Protein AF-A0A9D8LQM5-F1 (afdb_monomer)

Nearest PDB structures (foldseek):
  8tn6-assembly1_C  TM=6.586E-01  e=4.016E-01  synthetic construct
  8tn1-assembly1_B  TM=6.579E-01  e=5.356E-01  synthetic construct

Solvent-accessible surface area (backbone atoms only — not comparable to full-atom values): 8308 Å² total; per-residue (Å²): 110,70,69,61,53,52,52,50,53,52,51,51,50,51,53,54,48,51,52,52,51,51,46,53,54,50,36,72,74,37,51,72,61,41,53,54,47,49,73,33,54,58,57,70,51,52,51,52,27,48,54,37,40,53,54,13,47,53,27,23,50,40,16,37,74,63,51,62,32,37,61,22,22,41,53,16,19,52,21,31,51,48,28,48,50,42,51,53,53,40,45,70,67,21,46,76,56,40,71,74,50,92,47,71,62,51,57,48,49,50,51,54,55,48,54,49,45,52,50,42,48,54,52,22,54,49,32,47,62,40,29,78,68,64,42,67,67,62,34,37,53,52,28,54,52,50,48,54,52,51,52,52,49,66,51,46,48,50,62,70,71,69,100

Radius of gyration: 16.75 Å; Cα contacts (8 Å, |Δi|>4): 172; chains: 1; bounding box: 42×26×46 Å

Mean predicted aligned error: 3.1 Å

pLDDT: mean 95.18, std 4.9, range [61.38, 98.75]

Secondary structure (DSSP, 8-state):
-HHHHHHHHHHHHHHHHHHHHHHHHHHHH-HHHHHHHHHHS-HHHHHHHHHHHHHHHHHHHHHHTTSSHHHHHHHHHHHHHHHHHHHHHHHHHHHHHHTT--SHHHHHHHHHHHHHHHHHHHHHHHHHHHHTS--HHHHHHHHHHHHHHHHHHHHHHIIIII-

Foldseek 3Di:
DVVVLVVVLVVVCVVLVVLLVVLLVQCVVCVVLLVLLLVLFDLVLLVVLLVL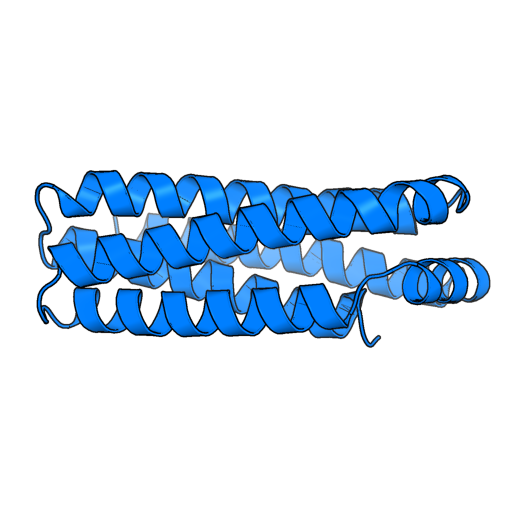LVVLLVLLVCLLVVNLVLVSLLSSLVSLVVSLVSVVVRCVRRVVSNVVRPDVSSVSLCVSVVVLNVQSNVLSVVSNVCSVPPDSVSSNSSSVSSVSSSVSSVSCSCSRNVD

Structure (mmCIF, N/CA/C/O backbone):
data_AF-A0A9D8LQM5-F1
#
_entry.id   AF-A0A9D8LQM5-F1
#
loop_
_atom_site.group_PDB
_atom_site.id
_atom_site.type_symbol
_atom_site.label_atom_id
_atom_site.label_alt_id
_atom_site.label_comp_id
_atom_site.label_asym_id
_atom_site.label_entity_id
_atom_site.label_seq_id
_atom_site.pdbx_PDB_ins_code
_atom_site.Cartn_x
_atom_site.Cartn_y
_atom_site.Cartn_z
_atom_site.occupancy
_atom_site.B_iso_or_equiv
_atom_site.auth_seq_id
_atom_site.auth_comp_id
_atom_site.auth_asym_id
_atom_site.auth_atom_id
_atom_site.pdbx_PDB_model_num
ATOM 1 N N . MET A 1 1 ? -2.964 -15.119 20.657 1.00 61.38 1 MET A N 1
ATOM 2 C CA . MET A 1 1 ? -3.326 -14.445 19.386 1.00 61.38 1 MET A CA 1
ATOM 3 C C . MET A 1 1 ? -2.302 -13.394 18.985 1.00 61.38 1 MET A C 1
ATOM 5 O O . MET A 1 1 ? -1.968 -13.377 17.815 1.00 61.38 1 MET A O 1
ATOM 9 N N . GLU A 1 2 ? -1.758 -12.598 19.916 1.00 78.31 2 GLU A N 1
ATOM 10 C CA . GLU A 1 2 ? -0.694 -11.618 19.606 1.00 78.31 2 GLU A CA 1
ATOM 11 C C . GLU A 1 2 ? 0.519 -12.256 18.902 1.00 78.31 2 GLU A C 1
ATOM 13 O O . GLU A 1 2 ? 0.946 -11.771 17.866 1.00 78.31 2 GLU A O 1
ATOM 18 N N . LEU A 1 3 ? 1.022 -13.400 19.383 1.00 87.56 3 LEU A N 1
ATOM 19 C CA . LEU A 1 3 ? 2.186 -14.060 18.771 1.00 87.56 3 LEU A CA 1
ATOM 20 C C . LEU A 1 3 ? 1.960 -14.471 17.303 1.00 87.56 3 LEU A C 1
ATOM 22 O O . LEU A 1 3 ? 2.824 -14.242 16.468 1.00 87.56 3 LEU A O 1
ATOM 26 N N . LEU A 1 4 ? 0.795 -15.045 16.979 1.00 88.62 4 LEU A N 1
ATOM 27 C CA . LEU A 1 4 ? 0.473 -15.478 15.610 1.00 88.62 4 LEU A CA 1
ATOM 28 C C . LEU A 1 4 ? 0.344 -14.291 14.650 1.00 88.62 4 LEU A C 1
ATOM 30 O O . LEU A 1 4 ? 0.769 -14.388 13.505 1.00 88.62 4 LEU A O 1
ATOM 34 N N . LEU A 1 5 ? -0.208 -13.172 15.130 1.00 89.25 5 LEU A N 1
ATOM 35 C CA . LEU A 1 5 ? -0.270 -11.924 14.373 1.00 89.25 5 LEU A CA 1
ATOM 36 C C . LEU A 1 5 ? 1.136 -11.430 14.014 1.00 89.25 5 LEU A C 1
ATOM 38 O O . LEU A 1 5 ? 1.393 -11.099 12.862 1.00 89.25 5 LEU A O 1
ATOM 42 N N . TRP A 1 6 ? 2.045 -11.397 14.988 1.00 90.50 6 TRP A N 1
ATOM 43 C CA . TRP A 1 6 ? 3.412 -10.939 14.748 1.00 90.50 6 TRP A CA 1
ATOM 44 C C . TRP A 1 6 ? 4.185 -11.883 13.833 1.00 90.50 6 TRP A C 1
ATOM 46 O O . TRP A 1 6 ? 4.893 -11.404 12.954 1.00 90.50 6 TRP A O 1
ATOM 56 N N . ILE A 1 7 ? 4.015 -13.200 13.982 1.00 92.25 7 ILE A N 1
ATOM 57 C CA . ILE A 1 7 ? 4.605 -14.180 13.060 1.00 92.25 7 ILE A CA 1
ATOM 58 C C . ILE A 1 7 ? 4.124 -13.923 11.629 1.00 92.25 7 ILE A C 1
ATOM 60 O O . ILE A 1 7 ? 4.958 -13.872 10.732 1.00 92.25 7 ILE A O 1
ATOM 64 N N . LEU A 1 8 ? 2.819 -13.699 11.429 1.00 89.31 8 LEU A N 1
ATOM 65 C CA . LEU A 1 8 ? 2.256 -13.372 10.117 1.00 89.31 8 LEU A CA 1
ATOM 66 C C . LEU A 1 8 ? 2.888 -12.096 9.532 1.00 89.31 8 LEU A C 1
ATOM 68 O O . LEU A 1 8 ? 3.361 -12.110 8.401 1.00 89.31 8 LEU A O 1
ATOM 72 N N . ILE A 1 9 ? 2.952 -11.008 10.305 1.00 92.50 9 ILE A N 1
ATOM 73 C CA . ILE A 1 9 ? 3.538 -9.736 9.844 1.00 92.50 9 ILE A CA 1
ATOM 74 C C . ILE A 1 9 ? 5.011 -9.916 9.452 1.00 92.50 9 ILE A C 1
ATOM 76 O O . ILE A 1 9 ? 5.432 -9.467 8.388 1.00 92.50 9 ILE A O 1
ATOM 80 N N . TRP A 1 10 ? 5.800 -10.595 10.287 1.00 94.06 10 TRP A N 1
ATOM 81 C CA . TRP A 1 10 ? 7.213 -10.832 9.995 1.00 94.06 10 TRP A CA 1
ATOM 82 C C . TRP A 1 10 ? 7.418 -11.753 8.793 1.00 94.06 10 TRP A C 1
ATOM 84 O O . TRP A 1 10 ? 8.342 -11.517 8.014 1.00 94.06 10 TRP A O 1
ATOM 94 N N . SER A 1 11 ? 6.564 -12.765 8.603 1.00 93.69 11 SER A N 1
ATOM 95 C CA . SER A 1 11 ? 6.635 -13.607 7.407 1.00 93.69 11 SER A CA 1
ATOM 96 C C . SER A 1 11 ? 6.324 -12.821 6.136 1.00 93.69 11 SER A C 1
ATOM 98 O O . SER A 1 11 ? 7.033 -12.989 5.149 1.00 93.69 11 SER A O 1
ATOM 100 N N . GLU A 1 12 ? 5.347 -11.911 6.169 1.00 93.69 12 GLU A N 1
ATOM 101 C CA . GLU A 1 12 ? 5.044 -11.036 5.029 1.00 93.69 12 GLU A CA 1
ATOM 102 C C . GLU A 1 12 ? 6.229 -10.116 4.706 1.00 93.69 12 GLU A C 1
ATOM 104 O O . GLU A 1 12 ? 6.647 -10.025 3.552 1.00 93.69 12 GLU A O 1
ATOM 109 N N . PHE A 1 13 ? 6.850 -9.494 5.717 1.00 95.25 13 PHE A N 1
ATOM 110 C CA . PHE A 1 13 ? 8.052 -8.682 5.499 1.00 95.25 13 PHE A CA 1
ATOM 111 C C . PHE A 1 13 ? 9.215 -9.486 4.918 1.00 95.25 13 PHE A C 1
ATOM 113 O O . PHE A 1 13 ? 9.926 -8.978 4.053 1.00 95.25 13 PHE A O 1
ATOM 120 N N . ALA A 1 14 ? 9.404 -10.735 5.349 1.00 96.75 14 ALA A N 1
ATOM 121 C CA . ALA A 1 14 ? 10.431 -11.601 4.783 1.00 96.75 14 ALA A CA 1
ATOM 122 C C . ALA A 1 14 ? 10.155 -11.922 3.303 1.00 96.75 14 ALA A C 1
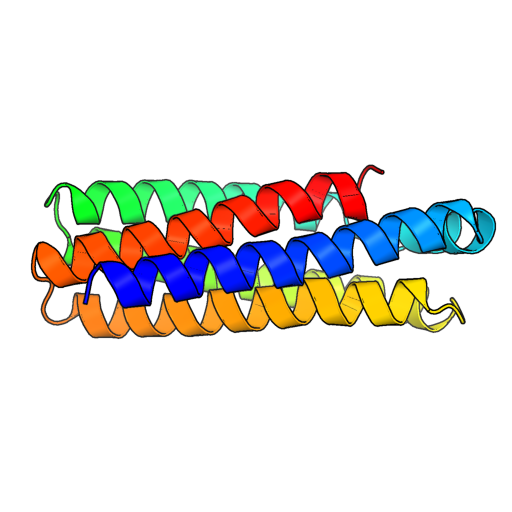ATOM 124 O O . ALA A 1 14 ? 11.070 -11.846 2.485 1.00 96.75 14 ALA A O 1
ATOM 125 N N . VAL A 1 15 ? 8.901 -12.227 2.946 1.00 96.25 15 VAL A N 1
ATOM 126 C CA . VAL A 1 15 ? 8.495 -12.527 1.561 1.00 96.25 15 VAL A CA 1
ATOM 127 C C . VAL A 1 15 ? 8.653 -11.302 0.658 1.00 96.25 15 VAL A C 1
ATOM 129 O O . VAL A 1 15 ? 9.334 -11.381 -0.364 1.00 96.25 15 VAL A O 1
ATOM 132 N N . PHE A 1 16 ? 8.097 -10.150 1.045 1.00 97.12 16 PHE A N 1
ATOM 133 C CA . PHE A 1 16 ? 8.249 -8.914 0.272 1.00 97.12 16 PHE A CA 1
ATOM 134 C C . PHE A 1 16 ? 9.706 -8.459 0.197 1.00 97.12 16 PHE A C 1
ATOM 136 O O . PHE A 1 16 ? 10.162 -8.055 -0.870 1.00 97.12 16 PHE A O 1
ATOM 143 N N . GLY A 1 17 ? 10.458 -8.574 1.293 1.00 97.06 17 GLY A N 1
ATOM 144 C CA . GLY A 1 17 ? 11.886 -8.271 1.318 1.00 97.06 17 GLY A CA 1
ATOM 145 C C . GLY A 1 17 ? 12.671 -9.134 0.330 1.00 97.06 17 GLY A C 1
ATOM 146 O O . GLY A 1 17 ? 13.463 -8.603 -0.445 1.00 97.06 17 GLY A O 1
ATOM 147 N N . ALA A 1 18 ? 12.406 -10.442 0.285 1.00 97.56 18 ALA A N 1
ATOM 148 C CA . ALA A 1 18 ? 13.040 -11.343 -0.673 1.00 97.56 18 ALA A CA 1
ATOM 149 C C . ALA A 1 18 ? 12.704 -10.973 -2.127 1.00 97.56 18 ALA A C 1
ATOM 151 O O . ALA A 1 18 ? 13.603 -10.932 -2.968 1.00 97.56 18 ALA A O 1
ATOM 152 N N . PHE A 1 19 ? 11.441 -10.649 -2.428 1.00 97.44 19 PHE A N 1
ATOM 153 C CA . PHE A 1 19 ? 11.057 -10.222 -3.774 1.00 97.44 19 PHE A CA 1
ATOM 154 C C . PHE A 1 19 ? 11.682 -8.884 -4.179 1.00 97.44 19 PHE A C 1
ATOM 156 O O . PHE A 1 19 ? 12.151 -8.756 -5.308 1.00 97.44 19 PHE A O 1
ATOM 163 N N . LEU A 1 20 ? 11.744 -7.906 -3.272 1.00 97.19 20 LEU A N 1
ATOM 164 C CA . LEU A 1 20 ? 12.376 -6.611 -3.535 1.00 97.19 20 LEU A CA 1
ATOM 165 C C . LEU A 1 20 ? 13.888 -6.752 -3.755 1.00 97.19 20 LEU A C 1
ATOM 167 O O . LEU A 1 20 ? 14.431 -6.148 -4.676 1.00 97.19 20 LEU A O 1
ATOM 171 N N . VAL A 1 21 ? 14.568 -7.599 -2.974 1.00 97.62 21 VAL A N 1
ATOM 172 C CA . VAL A 1 21 ? 15.987 -7.923 -3.201 1.00 97.62 21 VAL A CA 1
ATOM 173 C C . VAL A 1 21 ? 16.181 -8.603 -4.556 1.00 97.62 21 VAL A C 1
ATOM 175 O O . VAL A 1 21 ? 17.090 -8.233 -5.295 1.00 97.62 21 VAL A O 1
ATOM 178 N N . ALA A 1 22 ? 15.321 -9.556 -4.923 1.00 96.81 22 ALA A N 1
ATOM 179 C CA . ALA A 1 22 ? 15.384 -10.201 -6.233 1.00 96.81 22 ALA A CA 1
ATOM 180 C C . ALA A 1 22 ? 15.181 -9.200 -7.384 1.00 96.81 22 ALA A C 1
ATOM 182 O O . ALA A 1 22 ? 15.903 -9.265 -8.379 1.00 96.81 22 ALA A O 1
ATOM 183 N N . PHE A 1 23 ? 14.249 -8.253 -7.231 1.00 96.94 23 PHE A N 1
ATOM 184 C CA . PHE A 1 23 ? 14.022 -7.178 -8.197 1.00 96.94 23 PHE A CA 1
ATOM 185 C C . PHE A 1 23 ? 15.268 -6.299 -8.360 1.00 96.94 23 PHE A C 1
ATOM 187 O O . PHE A 1 23 ? 15.715 -6.086 -9.484 1.00 96.94 23 PHE A O 1
ATOM 194 N N . LEU A 1 24 ? 15.889 -5.873 -7.253 1.00 96.44 24 LEU A N 1
ATOM 195 C CA . LEU A 1 24 ? 17.131 -5.091 -7.274 1.00 96.44 24 LEU A CA 1
ATOM 196 C C . LEU A 1 24 ? 18.274 -5.840 -7.974 1.00 96.44 24 LEU A C 1
ATOM 198 O O . LEU A 1 24 ? 18.943 -5.277 -8.836 1.00 96.44 24 LEU A O 1
ATOM 202 N N . ILE A 1 25 ? 18.484 -7.120 -7.647 1.00 96.62 25 ILE A N 1
ATOM 203 C CA . ILE A 1 25 ? 19.531 -7.943 -8.273 1.00 96.62 25 ILE A CA 1
ATOM 204 C C . ILE A 1 25 ? 19.295 -8.055 -9.783 1.00 96.62 25 ILE A C 1
ATOM 206 O O . ILE A 1 25 ? 20.229 -7.869 -10.560 1.00 96.62 25 ILE A O 1
ATOM 210 N N . LEU A 1 26 ? 18.061 -8.326 -10.217 1.00 94.62 26 LEU A N 1
ATOM 211 C CA . LEU A 1 26 ? 17.743 -8.398 -11.644 1.00 94.62 26 LEU A CA 1
ATOM 212 C C . LEU A 1 26 ? 17.888 -7.044 -12.344 1.00 94.62 26 LEU A C 1
ATOM 214 O O . LEU A 1 26 ? 18.343 -7.012 -13.484 1.00 94.62 26 LEU A O 1
ATOM 218 N N . GLY A 1 27 ? 17.580 -5.942 -11.659 1.00 94.44 27 GLY A N 1
ATOM 219 C CA . GLY A 1 27 ? 17.778 -4.591 -12.178 1.00 94.44 27 GLY A CA 1
ATOM 220 C C . GLY A 1 27 ? 19.252 -4.276 -12.437 1.00 94.44 27 GLY A C 1
ATOM 221 O O . GLY A 1 27 ? 19.585 -3.640 -13.433 1.00 94.44 27 GLY A O 1
ATOM 222 N N . LEU A 1 28 ? 20.148 -4.788 -11.587 1.00 94.25 28 LEU A N 1
ATOM 223 C CA . LEU A 1 28 ? 21.597 -4.674 -11.774 1.00 94.25 28 LEU A CA 1
ATOM 224 C C . LEU A 1 28 ? 22.131 -5.585 -12.890 1.00 94.25 28 LEU A C 1
ATOM 226 O O . LEU A 1 28 ? 23.127 -5.244 -13.525 1.00 94.25 28 LEU A O 1
ATOM 230 N N . ILE A 1 29 ? 21.496 -6.738 -13.120 1.00 95.25 29 ILE A N 1
ATOM 231 C CA . ILE A 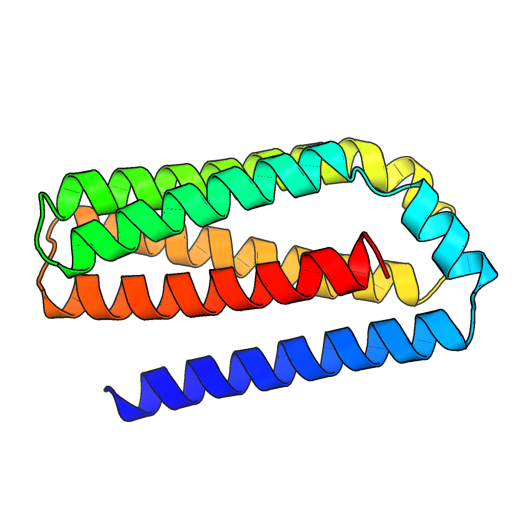1 29 ? 21.892 -7.695 -14.167 1.00 95.25 29 ILE A CA 1
ATOM 232 C C . ILE A 1 29 ? 21.450 -7.221 -15.558 1.00 95.25 29 ILE A C 1
ATOM 234 O O . ILE A 1 29 ? 22.192 -7.412 -16.521 1.00 95.25 29 ILE A O 1
ATOM 238 N N . ASP A 1 30 ? 20.278 -6.590 -15.671 1.00 93.50 30 ASP A N 1
ATOM 239 C CA . ASP A 1 30 ? 19.725 -6.096 -16.939 1.00 93.50 30 ASP A CA 1
ATOM 240 C C . ASP A 1 30 ? 19.303 -4.610 -16.861 1.00 93.50 30 ASP A C 1
ATOM 242 O O . ASP A 1 30 ? 18.108 -4.283 -16.880 1.00 93.50 30 ASP A O 1
ATOM 246 N N . PRO A 1 31 ? 20.277 -3.677 -16.790 1.00 93.50 31 PRO A N 1
ATOM 247 C CA . PRO A 1 31 ? 19.991 -2.243 -16.737 1.00 93.50 31 PRO A CA 1
ATOM 248 C C . PRO A 1 31 ? 19.155 -1.711 -17.918 1.00 93.50 31 PRO A C 1
ATOM 250 O O . PRO A 1 31 ? 18.297 -0.854 -17.692 1.00 93.50 31 PRO A O 1
ATOM 253 N N . PRO A 1 32 ? 19.337 -2.179 -19.176 1.00 93.06 32 PRO A N 1
ATOM 254 C CA . PRO A 1 32 ? 18.485 -1.759 -20.287 1.00 93.06 32 PRO A CA 1
ATOM 255 C C . PRO A 1 32 ? 17.009 -2.130 -20.103 1.00 93.06 32 PRO A C 1
ATOM 257 O O . PRO A 1 32 ? 16.141 -1.313 -20.422 1.00 93.06 32 PRO A O 1
ATOM 260 N N . ALA A 1 33 ? 16.701 -3.333 -19.603 1.00 92.06 33 ALA A N 1
ATOM 261 C CA . ALA A 1 33 ? 15.319 -3.709 -19.308 1.00 92.06 33 ALA A CA 1
ATOM 262 C C . ALA A 1 33 ? 14.742 -2.890 -18.149 1.00 92.06 33 ALA A C 1
ATOM 264 O O . ALA A 1 33 ? 13.594 -2.452 -18.239 1.00 92.06 33 ALA A O 1
ATOM 265 N N . LEU A 1 34 ? 15.539 -2.619 -17.109 1.00 94.19 34 LEU A N 1
ATOM 266 C CA . LEU A 1 34 ? 15.131 -1.771 -15.988 1.00 94.19 34 LEU A CA 1
ATOM 267 C C . LEU A 1 34 ? 14.773 -0.350 -16.449 1.00 94.19 34 LEU A C 1
ATOM 269 O O . LEU A 1 34 ? 13.709 0.161 -16.111 1.00 94.19 34 LEU A O 1
ATOM 273 N N . ALA A 1 35 ? 15.608 0.264 -17.292 1.00 93.19 35 ALA A N 1
ATOM 274 C CA . ALA A 1 35 ? 15.351 1.600 -17.826 1.00 93.19 35 ALA A CA 1
ATOM 275 C C . ALA A 1 35 ? 14.058 1.660 -18.660 1.00 93.19 35 ALA A C 1
ATOM 277 O O . ALA A 1 35 ? 13.290 2.617 -18.548 1.00 93.19 35 ALA A O 1
ATOM 278 N N . LYS A 1 36 ? 13.789 0.627 -19.472 1.00 93.50 36 LYS A N 1
ATOM 279 C CA . LYS A 1 36 ? 12.527 0.514 -20.223 1.00 93.50 36 LYS A CA 1
ATOM 280 C C . LYS A 1 36 ? 11.326 0.352 -19.297 1.00 93.50 36 LYS A C 1
ATOM 282 O O . LYS A 1 36 ? 10.306 0.992 -19.534 1.00 93.50 36 LYS A O 1
ATOM 287 N N . LEU A 1 37 ? 11.453 -0.475 -18.256 1.00 93.88 37 LEU A N 1
ATOM 288 C CA . LEU A 1 37 ? 10.408 -0.659 -17.255 1.00 93.88 37 LEU A CA 1
ATOM 289 C C . LEU A 1 37 ? 10.095 0.668 -16.555 1.00 93.88 37 LEU A C 1
ATOM 291 O O . LEU A 1 37 ? 8.945 1.086 -16.577 1.00 93.88 37 LEU A O 1
ATOM 295 N N . HIS A 1 38 ? 11.096 1.379 -16.024 1.00 93.81 38 HIS A N 1
ATOM 296 C CA . HIS A 1 38 ? 10.885 2.668 -15.349 1.00 93.81 38 HIS A CA 1
ATOM 297 C C . HIS A 1 38 ? 10.271 3.726 -16.269 1.00 93.81 38 HIS A C 1
ATOM 299 O O . HIS A 1 38 ? 9.395 4.471 -15.838 1.00 93.81 38 HIS A O 1
ATOM 305 N N . GLY A 1 39 ? 10.660 3.756 -17.547 1.00 92.56 39 GLY A N 1
ATOM 306 C CA . GLY A 1 39 ? 10.047 4.644 -18.538 1.00 92.56 39 GLY A CA 1
ATOM 307 C C . GLY A 1 39 ? 8.569 4.347 -18.827 1.00 92.56 39 GLY A C 1
ATOM 308 O O . GLY A 1 39 ? 7.872 5.217 -19.342 1.00 92.56 39 GLY A O 1
ATOM 309 N N . ALA A 1 40 ? 8.090 3.145 -18.499 1.00 93.38 40 ALA A N 1
ATOM 310 C CA . ALA A 1 40 ? 6.704 2.725 -18.686 1.00 93.38 40 ALA A CA 1
ATOM 311 C C . ALA A 1 40 ? 5.828 2.892 -17.429 1.00 93.38 40 ALA A C 1
ATOM 313 O O . ALA A 1 40 ? 4.609 2.767 -17.537 1.00 93.38 40 ALA A O 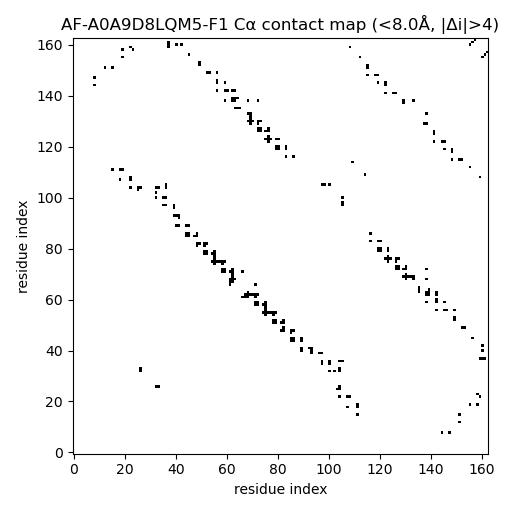1
ATOM 314 N N . LEU A 1 41 ? 6.419 3.147 -16.254 1.00 95.19 41 LEU A N 1
ATOM 315 C CA . LEU A 1 41 ? 5.699 3.247 -14.980 1.00 95.19 41 LEU A CA 1
ATOM 316 C C . LEU A 1 41 ? 5.055 4.624 -14.771 1.00 95.19 41 LEU A C 1
ATOM 318 O O . LEU A 1 41 ? 5.679 5.664 -14.982 1.00 95.19 41 LEU A O 1
ATOM 322 N N . ASP A 1 42 ? 3.819 4.642 -14.264 1.00 95.06 42 ASP A N 1
ATOM 323 C CA . ASP A 1 42 ? 3.089 5.884 -13.985 1.00 95.06 42 ASP A CA 1
ATOM 324 C C . ASP A 1 42 ? 3.409 6.389 -12.566 1.00 95.06 42 ASP A C 1
ATOM 326 O O . ASP A 1 42 ? 2.695 6.135 -11.588 1.00 95.06 42 ASP A O 1
ATOM 330 N N . LEU A 1 43 ? 4.542 7.088 -12.440 1.00 94.69 43 LEU A N 1
ATOM 331 C CA . LEU A 1 43 ? 5.008 7.643 -11.166 1.00 94.69 43 LEU A CA 1
ATOM 332 C C . LEU A 1 43 ? 4.012 8.641 -10.530 1.00 94.69 43 LEU A C 1
ATOM 334 O O . LEU A 1 43 ? 3.812 8.562 -9.314 1.00 94.69 43 LEU A O 1
ATOM 338 N N . PRO A 1 44 ? 3.356 9.557 -11.276 1.00 95.88 44 PRO A N 1
ATOM 339 C CA . PRO A 1 44 ? 2.321 10.422 -10.709 1.00 95.88 44 PRO A CA 1
ATOM 340 C C . PRO A 1 44 ? 1.163 9.648 -10.066 1.00 95.88 44 PRO A C 1
ATOM 342 O O . PRO A 1 44 ? 0.775 9.971 -8.938 1.00 95.88 44 PRO A O 1
ATOM 345 N N . LEU A 1 45 ? 0.637 8.607 -10.728 1.00 95.81 45 LEU A N 1
ATOM 346 C CA . LEU A 1 45 ? -0.408 7.763 -10.142 1.00 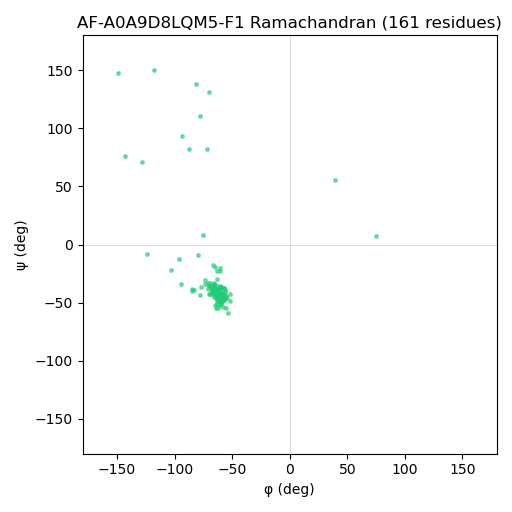95.81 45 LEU A CA 1
ATOM 347 C C . LEU A 1 45 ? 0.098 6.989 -8.923 1.00 95.81 45 LEU A C 1
ATOM 349 O O . LEU A 1 45 ? -0.622 6.902 -7.926 1.00 95.81 45 LEU A O 1
ATOM 353 N N . ALA A 1 46 ? 1.333 6.485 -8.948 1.00 95.88 46 ALA A N 1
ATOM 354 C CA . ALA A 1 46 ? 1.938 5.825 -7.791 1.00 95.88 46 ALA A CA 1
ATOM 355 C C . ALA A 1 46 ? 2.100 6.783 -6.593 1.00 95.88 46 ALA A C 1
ATOM 357 O O . ALA A 1 46 ? 1.817 6.415 -5.448 1.00 95.88 46 ALA A O 1
ATOM 358 N N . GLY A 1 47 ? 2.480 8.038 -6.845 1.00 96.62 47 GLY A N 1
ATOM 359 C CA . GLY A 1 47 ? 2.551 9.094 -5.834 1.00 96.62 47 GLY A CA 1
ATOM 360 C C . GLY A 1 47 ? 1.178 9.440 -5.248 1.00 96.62 47 GLY A C 1
ATOM 361 O O . GLY A 1 47 ? 1.019 9.488 -4.026 1.00 96.62 47 GLY A O 1
ATOM 362 N N . ALA A 1 48 ? 0.160 9.602 -6.098 1.00 97.75 48 ALA A N 1
ATOM 363 C CA . ALA A 1 48 ? -1.218 9.837 -5.665 1.00 97.75 48 ALA A CA 1
ATOM 364 C C . ALA A 1 48 ? -1.771 8.662 -4.839 1.00 97.75 48 ALA A C 1
ATOM 366 O O . ALA A 1 48 ? -2.354 8.872 -3.773 1.00 97.75 48 ALA A O 1
ATOM 367 N N . ALA A 1 49 ? -1.529 7.425 -5.281 1.00 97.06 49 ALA A N 1
ATOM 368 C CA . ALA A 1 49 ? -1.909 6.218 -4.555 1.00 97.06 49 ALA A CA 1
ATOM 369 C C . ALA A 1 49 ? -1.237 6.163 -3.175 1.00 97.06 49 ALA A C 1
ATOM 371 O O . ALA A 1 49 ? -1.904 5.896 -2.176 1.00 97.06 49 ALA A O 1
ATOM 372 N N . THR A 1 50 ? 0.047 6.521 -3.090 1.00 97.25 50 THR A N 1
ATOM 373 C CA . THR A 1 50 ? 0.783 6.600 -1.818 1.00 97.25 50 THR A CA 1
ATOM 374 C C . THR A 1 50 ? 0.182 7.642 -0.875 1.00 97.25 50 THR A C 1
ATOM 376 O O . THR A 1 50 ? -0.031 7.355 0.301 1.00 97.25 50 THR A O 1
ATOM 379 N N . ALA A 1 51 ? -0.157 8.836 -1.372 1.00 98.00 51 ALA A N 1
ATOM 380 C CA . ALA A 1 51 ? -0.793 9.872 -0.557 1.00 98.00 51 ALA A CA 1
ATOM 381 C C . ALA A 1 51 ? -2.157 9.418 -0.001 1.00 98.00 51 ALA A C 1
ATOM 383 O O . ALA A 1 51 ? -2.463 9.652 1.174 1.00 98.00 51 ALA A O 1
ATOM 384 N N . ILE A 1 52 ? -2.960 8.723 -0.818 1.00 98.06 52 ILE A N 1
ATOM 385 C CA . ILE A 1 52 ? -4.231 8.128 -0.384 1.00 98.06 52 ILE A CA 1
ATOM 386 C C . ILE A 1 52 ? -3.997 7.049 0.676 1.00 98.06 52 ILE A C 1
ATOM 388 O O . ILE A 1 52 ? -4.703 7.029 1.685 1.00 98.06 52 ILE A O 1
ATOM 392 N N . LEU A 1 53 ? -3.005 6.181 0.480 1.00 97.25 53 LEU A N 1
ATOM 393 C CA . LEU A 1 53 ? -2.706 5.091 1.403 1.00 97.25 53 LEU A CA 1
ATOM 394 C C . LEU A 1 53 ? -2.224 5.617 2.767 1.00 97.25 53 LEU A C 1
ATOM 396 O O . LEU A 1 53 ? -2.733 5.198 3.804 1.00 97.25 53 LEU A O 1
ATOM 400 N N . LEU A 1 54 ? -1.358 6.633 2.786 1.00 97.69 54 LEU A N 1
ATOM 401 C CA . LEU A 1 54 ? -0.937 7.302 4.025 1.00 97.69 54 LEU A CA 1
ATOM 402 C C . LEU A 1 54 ? -2.106 7.994 4.740 1.00 97.69 54 LEU A C 1
ATOM 404 O O . LEU A 1 54 ? -2.240 7.919 5.964 1.00 97.69 54 LEU A O 1
ATOM 408 N N . THR A 1 55 ? -2.987 8.639 3.972 1.00 98.19 55 THR A N 1
ATOM 409 C CA . THR A 1 55 ? -4.210 9.250 4.509 1.00 98.19 55 THR A CA 1
ATOM 410 C C . THR A 1 55 ? -5.133 8.184 5.107 1.00 98.19 55 THR A C 1
ATOM 412 O O . THR A 1 55 ? -5.687 8.381 6.190 1.00 98.19 55 THR A O 1
ATOM 415 N N . SER A 1 56 ? -5.256 7.026 4.452 1.00 98.38 56 SER A N 1
ATOM 416 C CA . SER A 1 56 ? -5.973 5.860 4.974 1.00 98.38 56 SER A CA 1
ATOM 417 C C . SER A 1 56 ? -5.391 5.387 6.310 1.00 98.38 56 SER A C 1
ATOM 419 O O . SER A 1 56 ? -6.127 5.261 7.295 1.00 98.38 56 SER A O 1
ATOM 421 N N . GLY A 1 57 ? -4.066 5.226 6.384 1.00 97.88 57 GLY A N 1
ATOM 422 C CA . GLY A 1 57 ? -3.357 4.844 7.603 1.00 97.88 57 GLY A CA 1
ATOM 423 C C . GLY A 1 57 ? -3.623 5.806 8.765 1.00 97.88 57 GLY A C 1
ATOM 424 O O . GLY A 1 57 ? -3.887 5.372 9.888 1.00 97.88 57 GLY A O 1
ATOM 425 N N . PHE A 1 58 ? -3.671 7.117 8.510 1.00 98.19 58 PHE A N 1
ATOM 426 C CA . PHE A 1 58 ? -4.050 8.102 9.530 1.00 98.19 58 PHE A CA 1
ATOM 427 C C . PHE A 1 58 ? -5.455 7.850 10.105 1.00 98.19 58 PHE A C 1
ATOM 429 O O . PHE A 1 58 ? -5.659 7.930 11.322 1.00 98.19 58 PHE A O 1
ATOM 436 N N . PHE A 1 59 ? -6.437 7.512 9.266 1.00 98.56 59 PHE A N 1
ATOM 437 C CA . PHE A 1 59 ? -7.773 7.155 9.743 1.00 98.56 59 PHE A CA 1
ATOM 438 C C . PHE A 1 59 ? -7.776 5.830 10.517 1.00 98.56 59 PHE A C 1
ATOM 440 O O . PHE A 1 59 ? -8.391 5.767 11.587 1.00 98.56 59 PHE A O 1
ATOM 447 N N . ALA A 1 60 ? -7.043 4.811 10.061 1.00 98.25 60 ALA A N 1
ATOM 448 C CA . ALA A 1 60 ? -6.900 3.545 10.783 1.00 98.25 60 ALA A CA 1
ATOM 449 C C . ALA A 1 60 ? -6.331 3.762 12.200 1.00 98.25 60 ALA A C 1
ATOM 451 O O . ALA A 1 60 ? -6.903 3.278 13.182 1.00 98.25 60 ALA A O 1
ATOM 452 N N . ALA A 1 61 ? -5.292 4.594 12.333 1.00 97.88 61 ALA A N 1
ATOM 453 C CA . ALA A 1 61 ? -4.715 4.971 13.623 1.00 97.88 61 ALA A CA 1
ATOM 454 C C . ALA A 1 61 ? -5.738 5.676 14.531 1.00 97.88 61 ALA A C 1
ATOM 456 O O . ALA A 1 61 ? -5.908 5.318 15.699 1.00 97.88 61 ALA A O 1
ATOM 457 N N . ARG A 1 62 ? -6.496 6.648 14.004 1.00 98.25 62 ARG A N 1
ATOM 458 C CA . ARG A 1 62 ? -7.548 7.332 14.781 1.00 98.25 62 ARG A CA 1
ATOM 459 C C . ARG A 1 62 ? -8.624 6.373 15.279 1.00 98.25 62 ARG A C 1
ATOM 461 O O . ARG A 1 62 ? -9.141 6.572 16.382 1.00 98.25 62 ARG A O 1
ATOM 468 N N . ALA A 1 63 ? -8.976 5.364 14.480 1.00 97.69 63 ALA A N 1
ATOM 469 C CA . ALA A 1 63 ? -9.910 4.330 14.897 1.00 97.69 63 ALA A CA 1
ATOM 470 C C . ALA A 1 63 ? -9.340 3.490 16.049 1.00 97.69 63 ALA A C 1
ATOM 472 O O . ALA A 1 63 ? -10.054 3.248 17.023 1.00 97.69 63 ALA A O 1
ATOM 473 N N . ALA A 1 64 ? -8.061 3.105 15.978 1.00 97.31 64 ALA A N 1
ATOM 474 C CA . ALA A 1 64 ? -7.378 2.353 17.032 1.00 97.31 64 ALA A CA 1
ATOM 475 C C . ALA A 1 64 ? -7.333 3.116 18.369 1.00 97.31 64 ALA A C 1
ATOM 477 O O . ALA A 1 64 ? -7.541 2.518 19.421 1.00 97.31 64 ALA A O 1
ATOM 478 N N . PHE A 1 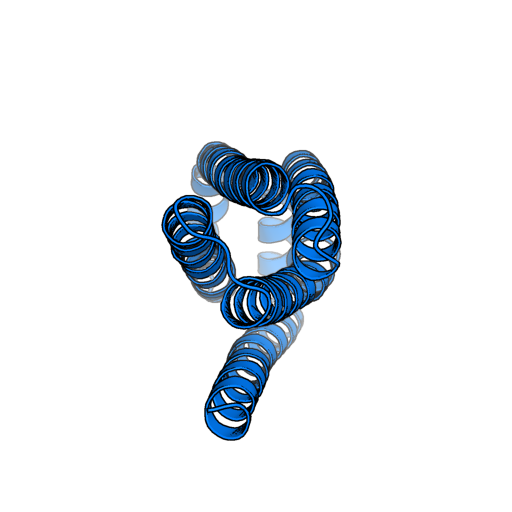65 ? -7.195 4.446 18.332 1.00 97.25 65 PHE A N 1
ATOM 479 C CA . PHE A 1 65 ? -7.310 5.315 19.514 1.00 97.25 65 PHE A CA 1
ATOM 480 C C . PHE A 1 65 ? -8.755 5.543 20.001 1.00 97.25 65 PHE A C 1
ATOM 482 O O . PHE A 1 65 ? -9.001 6.399 20.850 1.00 97.25 65 PHE A O 1
ATOM 489 N N . GLY A 1 66 ? -9.745 4.832 19.453 1.00 94.19 66 GLY A N 1
ATOM 490 C CA . GLY A 1 66 ? -11.143 4.913 19.885 1.00 94.19 66 GLY A CA 1
ATOM 491 C C . GLY A 1 66 ? -11.881 6.179 19.437 1.00 94.19 66 GLY A C 1
ATOM 492 O O . GLY A 1 66 ? -13.033 6.391 19.820 1.00 94.19 66 GLY A O 1
ATOM 493 N N . ARG A 1 67 ? -11.282 7.027 18.589 1.00 94.12 67 ARG A N 1
ATOM 494 C CA . ARG A 1 67 ? -11.959 8.221 18.063 1.00 94.12 67 ARG A CA 1
ATOM 495 C C . ARG A 1 67 ? -12.899 7.788 16.949 1.00 94.12 67 ARG A C 1
ATOM 497 O O . ARG A 1 67 ? -12.420 7.403 15.893 1.00 94.12 67 ARG A O 1
ATOM 504 N N . ARG A 1 68 ? -14.221 7.867 17.150 1.00 96.06 68 ARG A N 1
ATOM 505 C CA . ARG A 1 68 ? -15.250 7.522 16.136 1.00 96.06 68 ARG A CA 1
ATOM 506 C C . ARG A 1 68 ? -14.864 6.276 15.297 1.00 96.06 68 ARG A C 1
ATOM 508 O O . ARG A 1 68 ? -14.804 6.372 14.069 1.00 96.06 68 ARG A O 1
ATOM 515 N N . PRO A 1 69 ? -14.571 5.123 15.932 1.00 96.31 69 PRO A N 1
ATOM 516 C CA . PRO A 1 69 ? -13.837 4.025 15.301 1.00 96.31 69 PRO A CA 1
ATOM 517 C C . PRO A 1 69 ? -14.536 3.470 14.061 1.00 96.31 69 PRO A C 1
ATOM 519 O O . PRO A 1 69 ? -13.878 3.187 13.071 1.00 96.31 69 PRO A O 1
ATOM 522 N N . ARG A 1 70 ? -15.873 3.412 14.060 1.00 97.94 70 ARG A N 1
ATOM 523 C CA . ARG A 1 70 ? -16.660 3.017 12.884 1.00 97.94 70 ARG A CA 1
ATOM 524 C C . ARG A 1 70 ? -16.390 3.902 11.666 1.00 97.94 70 ARG A C 1
ATOM 526 O O . ARG A 1 70 ? -16.068 3.389 10.605 1.00 97.94 70 ARG A O 1
ATOM 533 N N . TRP A 1 71 ? -16.521 5.220 11.816 1.00 98.12 71 TRP A N 1
ATOM 534 C CA . TRP A 1 71 ? -16.356 6.158 10.701 1.00 98.12 71 TRP A CA 1
ATOM 535 C C . TRP A 1 71 ? -14.921 6.205 10.196 1.00 98.12 71 TRP A C 1
ATOM 537 O O . TRP A 1 71 ? -14.700 6.242 8.992 1.00 98.12 71 TRP A O 1
ATOM 547 N N . ASN A 1 72 ? -13.953 6.153 11.109 1.00 98.50 72 ASN A N 1
ATOM 548 C CA . ASN A 1 72 ? -12.547 6.147 10.734 1.00 98.50 72 ASN A CA 1
ATOM 549 C C . ASN A 1 72 ? -12.126 4.822 10.069 1.00 98.50 72 ASN A C 1
ATOM 551 O O . ASN A 1 72 ? -11.361 4.865 9.116 1.00 98.50 72 ASN A O 1
ATOM 555 N N . LEU A 1 73 ? -12.666 3.666 10.478 1.00 98.44 73 LEU A N 1
ATOM 556 C CA . LEU A 1 73 ? -12.444 2.404 9.756 1.00 98.44 73 LEU A CA 1
ATOM 557 C C . LEU A 1 73 ? -13.056 2.421 8.352 1.00 98.44 73 LEU A C 1
ATOM 559 O O . LEU A 1 73 ? -12.432 1.929 7.421 1.00 98.44 73 LEU A O 1
ATOM 563 N N . VAL A 1 74 ? -14.251 3.001 8.184 1.00 98.69 74 VAL A N 1
ATOM 564 C CA . VAL A 1 74 ? -14.849 3.171 6.849 1.00 98.69 74 VAL A CA 1
ATOM 565 C C . VAL A 1 74 ? -13.990 4.098 5.990 1.00 98.69 74 VAL A C 1
ATOM 567 O O . VAL A 1 74 ? -13.710 3.762 4.847 1.00 98.69 74 VAL A O 1
ATOM 570 N N . ALA A 1 75 ? -13.531 5.230 6.530 1.00 98.62 75 ALA A N 1
ATOM 571 C CA . ALA A 1 75 ? -12.659 6.152 5.803 1.00 98.62 75 ALA A CA 1
ATOM 572 C C . ALA A 1 75 ? -11.330 5.495 5.390 1.00 98.62 75 ALA A C 1
ATOM 574 O O . ALA A 1 75 ? -10.916 5.643 4.243 1.00 98.62 75 ALA A O 1
ATOM 575 N N . ALA A 1 76 ? -10.705 4.726 6.288 1.00 98.56 76 ALA A N 1
ATOM 576 C CA . ALA A 1 76 ? -9.507 3.950 5.976 1.00 98.56 76 ALA A CA 1
ATOM 577 C C . ALA A 1 76 ? -9.782 2.912 4.872 1.00 98.56 76 ALA A C 1
ATOM 579 O O . ALA A 1 76 ? -9.112 2.886 3.843 1.00 98.56 76 ALA A O 1
ATOM 580 N N . ALA A 1 77 ? -10.846 2.119 5.006 1.00 98.69 77 ALA A N 1
ATOM 581 C CA . ALA A 1 77 ? -11.207 1.138 3.988 1.00 98.69 77 ALA A CA 1
ATOM 582 C C . ALA A 1 77 ? -11.455 1.774 2.610 1.00 98.69 77 ALA A C 1
ATOM 584 O O . ALA A 1 77 ? -10.984 1.253 1.603 1.00 98.69 77 ALA A O 1
ATOM 585 N N . LEU A 1 78 ? -12.148 2.916 2.553 1.00 98.75 78 LEU A N 1
ATOM 586 C CA . LEU A 1 78 ? -12.363 3.655 1.306 1.00 98.75 78 LEU A CA 1
ATOM 587 C C . LEU A 1 78 ? -11.052 4.181 0.712 1.00 98.75 78 LEU A C 1
ATOM 589 O O . LEU A 1 78 ? -10.889 4.134 -0.503 1.00 98.75 78 LEU A O 1
ATOM 593 N N . GLY A 1 79 ? -10.106 4.628 1.543 1.00 98.62 79 GLY A N 1
ATOM 594 C CA . GLY A 1 79 ? -8.759 4.976 1.089 1.00 98.62 79 GLY A CA 1
ATOM 595 C C . GLY A 1 79 ? -8.023 3.770 0.496 1.00 98.62 79 GLY A C 1
ATOM 596 O O . GLY A 1 79 ? -7.458 3.869 -0.587 1.00 98.62 79 GLY A O 1
ATOM 597 N N . GLY A 1 80 ? -8.118 2.603 1.136 1.00 98.50 80 GLY A N 1
ATOM 598 C CA . GLY A 1 80 ? -7.618 1.334 0.597 1.00 98.50 80 GLY A CA 1
ATOM 599 C C . GLY A 1 80 ? -8.215 0.959 -0.761 1.00 98.50 80 GLY A C 1
ATOM 600 O O . GLY A 1 80 ? -7.495 0.620 -1.694 1.00 98.50 80 GLY A O 1
ATOM 601 N N . LEU A 1 81 ? -9.536 1.069 -0.906 1.00 98.75 81 LEU A N 1
ATOM 602 C CA . LEU A 1 81 ? -10.217 0.834 -2.184 1.00 98.75 81 LEU A CA 1
ATOM 603 C C . LEU A 1 81 ? -9.838 1.882 -3.241 1.00 98.75 81 LEU A C 1
ATOM 605 O O . LEU A 1 81 ? -9.703 1.546 -4.415 1.00 98.75 81 LEU A O 1
ATOM 609 N N . GLY A 1 82 ? -9.621 3.133 -2.831 1.00 98.62 82 GLY A N 1
ATOM 610 C CA . GLY A 1 82 ? -9.108 4.197 -3.691 1.00 98.62 82 GLY A CA 1
ATOM 611 C C . GLY A 1 82 ? -7.699 3.901 -4.203 1.00 98.62 82 GLY A C 1
ATOM 612 O O . GLY A 1 82 ? -7.445 4.042 -5.396 1.00 98.62 82 GLY A O 1
ATOM 613 N N . PHE A 1 83 ? -6.809 3.411 -3.334 1.00 98.56 83 PHE A N 1
ATOM 614 C CA . PHE A 1 83 ? -5.494 2.904 -3.729 1.00 98.56 83 PHE A CA 1
ATOM 615 C C . PHE A 1 83 ? -5.623 1.791 -4.774 1.00 98.56 83 PHE A C 1
ATOM 617 O O . PHE A 1 83 ? -4.962 1.842 -5.811 1.00 98.56 83 PHE A O 1
ATOM 624 N N . VAL A 1 84 ? -6.519 0.823 -4.538 1.00 98.62 84 VAL A N 1
ATOM 625 C CA . VAL A 1 84 ? -6.748 -0.281 -5.479 1.00 98.62 84 VAL A CA 1
ATOM 626 C C . VAL A 1 84 ? -7.202 0.243 -6.839 1.00 98.62 84 VAL A C 1
ATOM 628 O O . VAL A 1 84 ? -6.636 -0.134 -7.863 1.00 98.62 84 VAL A O 1
ATOM 631 N N . ALA A 1 85 ? -8.179 1.150 -6.858 1.00 98.44 85 ALA A N 1
ATOM 632 C CA . ALA A 1 85 ? -8.683 1.750 -8.087 1.00 98.44 85 ALA A CA 1
ATOM 633 C C . ALA A 1 85 ? -7.586 2.507 -8.851 1.00 98.44 85 ALA A C 1
ATOM 635 O O . ALA A 1 85 ? -7.417 2.280 -10.047 1.00 98.44 85 ALA A O 1
ATOM 636 N N . LEU A 1 86 ? -6.800 3.348 -8.169 1.00 98.06 86 LEU A N 1
ATOM 637 C CA . LEU A 1 86 ? -5.690 4.068 -8.798 1.00 98.06 86 LEU A CA 1
ATOM 638 C C . LEU A 1 86 ? -4.646 3.116 -9.374 1.00 98.06 86 LEU A C 1
ATOM 640 O O . LEU A 1 86 ? -4.149 3.354 -10.472 1.00 98.06 86 LEU A O 1
ATOM 644 N N . LYS A 1 87 ? -4.338 2.019 -8.676 1.00 97.31 87 LYS A N 1
ATOM 645 C CA . LYS A 1 87 ? -3.366 1.047 -9.170 1.00 97.31 87 LYS A CA 1
ATOM 646 C C . LYS A 1 87 ? -3.874 0.283 -10.394 1.00 97.31 87 LYS A C 1
ATOM 648 O O . LYS A 1 87 ? -3.097 0.029 -11.307 1.00 97.31 87 LYS A O 1
ATOM 653 N N . LEU A 1 88 ? -5.168 -0.034 -10.451 1.00 97.75 88 LEU A N 1
ATOM 654 C CA . LEU A 1 88 ? -5.784 -0.628 -11.642 1.00 97.75 88 LEU A CA 1
ATOM 655 C C . LEU A 1 88 ? -5.778 0.339 -12.835 1.00 97.75 88 LEU A C 1
ATOM 657 O O . LEU A 1 88 ? -5.523 -0.087 -13.959 1.00 97.75 88 LEU A O 1
ATOM 661 N N . VAL A 1 89 ? -6.002 1.636 -12.595 1.00 98.00 89 VAL A N 1
ATOM 662 C CA . VAL A 1 89 ? -5.848 2.670 -13.631 1.00 98.00 89 VAL A CA 1
ATOM 663 C C . VAL A 1 89 ? -4.394 2.741 -14.100 1.00 98.00 89 VAL A C 1
ATOM 665 O O . VAL A 1 89 ? -4.155 2.684 -15.303 1.00 98.00 89 VAL A O 1
ATOM 668 N N . ALA A 1 90 ? -3.425 2.758 -13.180 1.00 96.50 90 ALA A N 1
ATOM 669 C CA . ALA A 1 90 ? -2.005 2.727 -13.528 1.00 96.50 90 ALA A CA 1
ATOM 670 C C . ALA A 1 90 ? -1.668 1.497 -14.383 1.00 96.50 90 ALA A C 1
ATOM 672 O O . ALA A 1 90 ? -1.104 1.647 -15.459 1.00 96.50 90 ALA A O 1
ATOM 673 N N . TYR A 1 91 ? -2.126 0.298 -14.005 1.00 96.25 91 TYR A N 1
ATOM 674 C CA . TYR A 1 91 ? -1.945 -0.902 -14.828 1.00 96.25 91 TYR A CA 1
ATOM 675 C C . TYR A 1 91 ? -2.514 -0.763 -16.237 1.00 96.25 91 TYR A C 1
ATOM 677 O O . TYR A 1 91 ? -1.885 -1.223 -17.183 1.00 96.25 91 TYR A O 1
ATOM 685 N N . SER A 1 92 ? -3.669 -0.118 -16.410 1.00 95.44 92 SER A N 1
ATOM 686 C CA . SER A 1 92 ? -4.235 0.079 -17.749 1.00 95.44 92 SER A CA 1
ATOM 687 C C . SER A 1 92 ? -3.349 0.942 -18.659 1.00 95.44 92 SER A C 1
ATOM 689 O O . SER A 1 92 ? -3.339 0.726 -19.869 1.00 95.44 92 SER A O 1
ATOM 691 N N . HIS A 1 93 ? -2.573 1.870 -18.087 1.00 93.56 93 HIS A N 1
ATOM 692 C CA . HIS A 1 93 ? -1.605 2.698 -18.814 1.00 93.56 93 HIS A CA 1
ATOM 693 C C . HIS A 1 93 ? -0.250 2.001 -18.994 1.00 93.56 93 HIS A C 1
ATOM 695 O O . HIS A 1 93 ? 0.380 2.122 -20.041 1.00 93.56 93 HIS A O 1
ATOM 701 N N . GLU A 1 94 ? 0.187 1.269 -17.971 1.00 93.75 94 GLU A N 1
ATOM 702 C CA . GLU A 1 94 ? 1.502 0.638 -17.887 1.00 93.75 94 GLU A CA 1
ATOM 703 C C . GLU A 1 94 ? 1.581 -0.649 -18.730 1.00 93.75 94 GLU A C 1
ATOM 705 O O . GLU A 1 94 ? 2.559 -0.861 -19.446 1.00 93.75 94 GLU A O 1
ATOM 710 N N . ILE A 1 95 ? 0.547 -1.507 -18.692 1.00 93.75 95 ILE A N 1
ATOM 711 C CA . ILE A 1 95 ? 0.541 -2.836 -19.338 1.00 93.75 95 ILE A CA 1
ATOM 712 C C . ILE A 1 95 ? 0.937 -2.779 -20.822 1.00 93.75 95 ILE A C 1
ATOM 714 O O . ILE A 1 95 ? 1.827 -3.545 -21.188 1.00 93.75 95 ILE A O 1
ATOM 718 N N . PRO A 1 96 ? 0.373 -1.896 -21.675 1.00 92.00 96 PRO A N 1
ATOM 719 C CA . PRO A 1 96 ? 0.716 -1.864 -23.099 1.00 92.00 96 PRO A CA 1
ATOM 720 C C . PRO A 1 96 ? 2.212 -1.660 -23.374 1.00 92.00 96 PRO A C 1
ATOM 722 O O . PRO A 1 96 ? 2.756 -2.254 -24.304 1.00 92.00 96 PRO A O 1
ATOM 725 N N . ALA A 1 97 ? 2.881 -0.836 -22.564 1.00 89.44 97 ALA A N 1
ATOM 726 C CA . ALA A 1 97 ? 4.309 -0.561 -22.695 1.00 89.44 97 ALA A CA 1
ATOM 727 C C . ALA A 1 97 ? 5.165 -1.642 -22.016 1.00 89.44 97 ALA A C 1
ATOM 729 O O . ALA A 1 97 ? 6.179 -2.071 -22.566 1.00 89.44 97 ALA A O 1
ATOM 730 N N . ILE A 1 98 ? 4.735 -2.128 -20.849 1.00 90.12 98 ILE A N 1
ATOM 731 C CA . ILE A 1 98 ? 5.463 -3.122 -20.057 1.00 90.12 98 ILE A CA 1
ATOM 732 C C . ILE A 1 98 ? 5.463 -4.503 -20.724 1.00 90.12 98 ILE A C 1
ATOM 734 O O . ILE A 1 98 ? 6.475 -5.194 -20.671 1.00 90.12 98 ILE A O 1
ATOM 738 N N . THR A 1 99 ? 4.387 -4.915 -21.405 1.00 85.06 99 THR A N 1
ATOM 739 C CA . THR A 1 99 ? 4.344 -6.227 -22.085 1.00 85.06 99 THR A CA 1
ATOM 740 C C . THR A 1 99 ? 5.308 -6.340 -23.263 1.00 85.06 99 THR A C 1
ATOM 742 O O . THR A 1 99 ? 5.615 -7.447 -23.690 1.00 85.06 99 THR A O 1
ATOM 745 N N . ALA A 1 100 ? 5.803 -5.214 -23.785 1.00 83.69 100 ALA A N 1
ATOM 746 C CA . ALA A 1 100 ? 6.849 -5.201 -24.808 1.00 83.69 100 ALA A CA 1
ATOM 747 C C . ALA A 1 100 ? 8.263 -5.406 -24.222 1.00 83.69 100 ALA A C 1
ATOM 749 O O . ALA A 1 100 ? 9.230 -5.560 -24.969 1.00 83.69 100 ALA A O 1
ATOM 750 N N . VAL A 1 101 ? 8.402 -5.389 -22.892 1.00 82.94 101 VAL A N 1
ATOM 751 C CA . VAL A 1 101 ? 9.652 -5.660 -22.181 1.00 82.94 101 VAL A CA 1
ATOM 752 C C . VAL A 1 101 ? 9.681 -7.145 -21.813 1.00 82.94 101 VAL A C 1
ATOM 754 O O . VAL A 1 101 ? 9.171 -7.554 -20.774 1.00 82.94 101 VAL A O 1
ATOM 757 N N . GLU A 1 102 ? 10.283 -7.976 -22.664 1.00 77.75 102 GLU A N 1
ATOM 758 C CA . GLU A 1 102 ? 10.495 -9.403 -22.374 1.00 77.75 102 GLU A CA 1
ATOM 759 C C . GLU A 1 102 ? 11.582 -9.581 -21.298 1.00 77.75 102 GLU A C 1
ATOM 761 O O . GLU A 1 102 ? 12.755 -9.799 -21.596 1.00 77.75 102 GLU A O 1
ATOM 766 N N . SER A 1 103 ? 11.213 -9.437 -20.021 1.00 88.75 103 SER A N 1
ATOM 767 C CA . SER A 1 103 ? 12.145 -9.554 -18.895 1.00 88.75 103 SER A CA 1
ATOM 768 C C . SER A 1 103 ? 11.476 -10.096 -17.635 1.00 88.75 103 SER A C 1
ATOM 770 O O . SER A 1 103 ? 10.336 -9.764 -17.315 1.00 88.75 103 SER A O 1
ATOM 772 N N . ARG A 1 104 ? 12.242 -10.851 -16.837 1.00 92.62 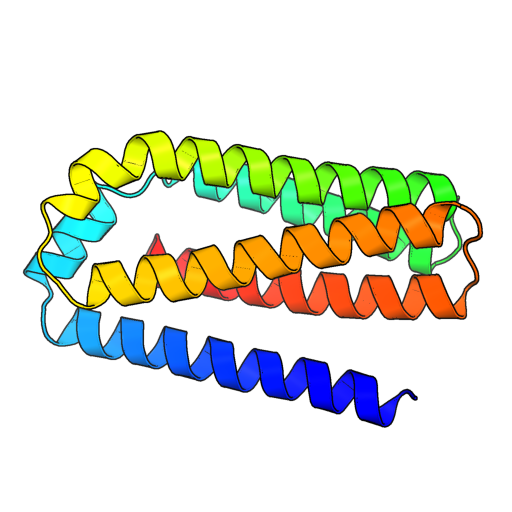104 ARG A N 1
ATOM 773 C CA . ARG A 1 104 ? 11.832 -11.317 -15.497 1.00 92.62 104 ARG A CA 1
ATOM 774 C C . ARG A 1 104 ? 11.547 -10.165 -14.526 1.00 92.62 104 ARG A C 1
ATOM 776 O O . ARG A 1 104 ? 10.844 -10.362 -13.539 1.00 92.62 104 ARG A O 1
ATOM 783 N N . LEU A 1 105 ? 12.065 -8.964 -14.805 1.00 93.06 105 LEU A N 1
ATOM 784 C CA . LEU A 1 105 ? 11.732 -7.751 -14.054 1.00 93.06 105 LEU A CA 1
ATOM 785 C C . LEU A 1 105 ? 10.240 -7.424 -14.127 1.00 93.06 105 LEU A C 1
ATOM 787 O O . LEU A 1 105 ? 9.652 -7.038 -13.120 1.00 93.06 105 LEU A O 1
ATOM 791 N N . VAL A 1 106 ? 9.618 -7.634 -15.288 1.00 93.56 106 VAL A N 1
ATOM 792 C CA . VAL A 1 106 ? 8.182 -7.408 -15.491 1.00 93.56 106 VAL A CA 1
ATOM 793 C C . VAL A 1 106 ? 7.348 -8.411 -14.700 1.00 93.56 106 VAL A C 1
ATOM 795 O O . VAL A 1 106 ? 6.366 -8.040 -14.056 1.00 93.56 106 VAL A O 1
ATOM 798 N N . GLU A 1 107 ? 7.756 -9.679 -14.698 1.00 93.69 107 GLU A N 1
ATOM 799 C CA . GLU A 1 107 ? 7.089 -10.723 -13.916 1.00 93.69 107 GLU A CA 1
ATOM 800 C C . GLU A 1 107 ? 7.145 -10.412 -12.416 1.00 93.69 107 GLU A C 1
ATOM 802 O O . GLU A 1 107 ? 6.116 -10.437 -11.738 1.00 93.69 107 GLU A O 1
ATOM 807 N N . LEU A 1 108 ? 8.329 -10.057 -11.899 1.00 95.44 108 LEU A N 1
ATOM 808 C CA . LEU A 1 108 ? 8.488 -9.661 -10.499 1.00 95.44 108 LEU A CA 1
ATOM 809 C C . LEU A 1 108 ? 7.715 -8.390 -10.165 1.00 95.44 108 LEU A C 1
ATOM 811 O O . LEU A 1 108 ? 7.118 -8.315 -9.094 1.00 95.44 108 LEU A O 1
ATOM 815 N N . TYR A 1 109 ? 7.690 -7.414 -11.070 1.00 95.94 109 TYR A N 1
ATOM 816 C CA . TYR A 1 109 ? 6.903 -6.201 -10.909 1.00 95.94 109 TYR A CA 1
ATOM 817 C C . TYR A 1 109 ? 5.426 -6.527 -10.655 1.00 95.94 109 TYR A C 1
ATOM 819 O O . TYR A 1 109 ? 4.875 -6.110 -9.630 1.00 95.94 109 TYR A O 1
ATOM 827 N N . PHE A 1 110 ? 4.799 -7.317 -11.535 1.00 95.69 110 PHE A N 1
ATOM 828 C CA . PHE A 1 110 ? 3.397 -7.711 -11.379 1.00 95.69 110 PHE A CA 1
ATOM 829 C C . PHE A 1 110 ? 3.173 -8.599 -10.158 1.00 95.69 110 PHE A C 1
ATOM 831 O O . PHE A 1 110 ? 2.154 -8.451 -9.484 1.00 95.69 110 PHE A O 1
ATOM 838 N N . LEU A 1 111 ? 4.116 -9.488 -9.838 1.00 96.31 111 LEU A N 1
ATOM 839 C CA . LEU A 1 111 ? 4.023 -10.333 -8.653 1.00 96.31 111 LEU A CA 1
ATOM 840 C C . LEU A 1 111 ? 4.029 -9.492 -7.370 1.00 96.31 111 LEU A C 1
ATOM 842 O O . LEU A 1 111 ? 3.124 -9.628 -6.552 1.00 96.31 111 LEU A O 1
ATOM 846 N N . ILE A 1 112 ? 4.999 -8.589 -7.209 1.00 97.69 112 ILE A N 1
ATOM 847 C CA . ILE A 1 112 ? 5.145 -7.742 -6.017 1.00 97.69 112 ILE A CA 1
ATOM 848 C C . ILE A 1 112 ? 3.944 -6.808 -5.875 1.00 97.69 112 ILE A C 1
ATOM 850 O O . ILE A 1 112 ? 3.274 -6.788 -4.841 1.00 97.69 112 ILE A O 1
ATOM 854 N N . THR A 1 113 ? 3.656 -6.031 -6.919 1.00 97.38 113 THR A N 1
ATOM 855 C CA . THR A 1 113 ? 2.618 -4.998 -6.855 1.00 97.38 113 THR A CA 1
ATOM 856 C C . THR A 1 113 ? 1.212 -5.595 -6.869 1.00 97.38 113 THR A C 1
ATOM 858 O O . THR A 1 113 ? 0.336 -5.102 -6.160 1.00 97.38 113 THR A O 1
ATOM 861 N N . GLY A 1 114 ? 0.990 -6.701 -7.584 1.00 97.19 114 GLY A N 1
ATOM 862 C CA . GLY A 1 114 ? -0.274 -7.437 -7.595 1.00 97.19 114 GLY A CA 1
ATOM 863 C C . GLY A 1 114 ? -0.562 -8.157 -6.279 1.00 97.19 114 GLY A C 1
ATOM 864 O O . GLY A 1 114 ? -1.681 -8.079 -5.770 1.00 97.19 114 GLY A O 1
ATOM 865 N N . PHE A 1 115 ? 0.439 -8.800 -5.673 1.00 97.12 115 PHE A N 1
ATOM 866 C CA . PHE A 1 115 ? 0.276 -9.433 -4.362 1.00 97.12 115 PHE A CA 1
ATOM 867 C C . PHE A 1 115 ? 0.012 -8.399 -3.264 1.00 97.12 115 PHE A C 1
ATOM 869 O O . PHE A 1 115 ? -0.854 -8.600 -2.411 1.00 97.12 115 PHE A O 1
ATOM 876 N N . HIS A 1 116 ? 0.690 -7.251 -3.317 1.00 98.12 116 HIS A N 1
ATOM 877 C CA . HIS A 1 116 ? 0.398 -6.129 -2.430 1.00 98.12 116 HIS A CA 1
ATOM 878 C C . HIS A 1 116 ? -1.030 -5.592 -2.628 1.00 98.12 116 HIS A C 1
ATOM 880 O O . HIS A 1 116 ? -1.767 -5.412 -1.660 1.00 98.12 116 HIS A O 1
ATOM 886 N N . LEU A 1 117 ? -1.460 -5.403 -3.879 1.00 98.19 117 LEU A N 1
ATOM 887 C CA . LEU A 1 117 ? -2.813 -4.951 -4.215 1.00 98.19 117 LEU A CA 1
ATOM 888 C C . LEU A 1 117 ? -3.892 -5.873 -3.624 1.00 98.19 117 LEU A C 1
ATOM 890 O O . LEU A 1 117 ? -4.878 -5.394 -3.060 1.00 98.19 117 LEU A O 1
ATOM 894 N N . ALA A 1 118 ? -3.686 -7.191 -3.714 1.00 98.00 118 ALA A N 1
ATOM 895 C CA . ALA A 1 118 ? -4.584 -8.185 -3.135 1.00 98.00 118 ALA A CA 1
ATOM 896 C C . ALA A 1 118 ? -4.679 -8.056 -1.604 1.00 98.00 118 ALA A C 1
ATOM 898 O O . ALA A 1 118 ? -5.780 -8.109 -1.054 1.00 98.00 118 ALA A O 1
ATOM 899 N N . HIS A 1 119 ? -3.555 -7.816 -0.921 1.00 97.56 119 HIS A N 1
ATOM 900 C CA . HIS A 1 119 ? -3.530 -7.570 0.523 1.00 97.56 119 HIS A CA 1
ATOM 901 C C . HIS A 1 119 ? -4.290 -6.309 0.921 1.00 97.56 119 HIS A C 1
ATOM 903 O O . HIS A 1 119 ? -5.123 -6.359 1.827 1.00 97.56 119 HIS A O 1
ATOM 909 N N . VAL A 1 120 ? -4.039 -5.191 0.233 1.00 98.44 120 VAL A N 1
ATOM 910 C CA . VAL A 1 120 ? -4.735 -3.923 0.490 1.00 98.44 120 VAL A CA 1
ATOM 911 C C . VAL A 1 120 ? -6.243 -4.111 0.338 1.00 98.44 120 VAL A C 1
ATOM 913 O O . VAL A 1 120 ? -7.002 -3.736 1.232 1.00 98.44 120 VAL A O 1
ATOM 916 N N . LEU A 1 121 ? -6.682 -4.755 -0.750 1.00 98.69 121 LEU A N 1
ATOM 917 C CA . LEU A 1 121 ? -8.094 -5.050 -0.982 1.00 98.69 121 LEU A CA 1
ATOM 918 C C . LEU A 1 121 ? -8.674 -5.923 0.137 1.00 98.69 121 LEU A C 1
ATOM 920 O O . LEU A 1 121 ? -9.699 -5.578 0.724 1.00 98.69 121 LEU A O 1
ATOM 924 N N . PHE A 1 122 ? -8.013 -7.032 0.465 1.00 98.31 122 PHE A N 1
ATOM 925 C CA . PHE A 1 122 ? -8.480 -7.970 1.482 1.00 98.31 122 PHE A CA 1
ATOM 926 C C . PHE A 1 122 ? -8.642 -7.304 2.854 1.00 98.31 122 PHE A C 1
ATOM 928 O O . PHE A 1 122 ? -9.699 -7.407 3.483 1.00 98.31 122 PHE A O 1
ATOM 935 N N . VAL A 1 123 ? -7.630 -6.564 3.308 1.00 98.12 123 VAL A N 1
ATOM 936 C CA . VAL A 1 123 ? -7.667 -5.915 4.623 1.00 98.12 123 VAL A CA 1
ATOM 937 C C . VAL A 1 123 ? -8.653 -4.744 4.640 1.00 98.12 123 VAL A C 1
ATOM 939 O O . VAL A 1 123 ? -9.343 -4.564 5.646 1.00 98.12 123 VAL A O 1
ATOM 942 N N . ALA A 1 124 ? -8.831 -4.017 3.531 1.00 98.56 124 ALA A N 1
ATOM 943 C CA . ALA A 1 124 ? -9.851 -2.972 3.425 1.00 98.56 124 ALA A CA 1
ATOM 944 C C . ALA A 1 124 ? -11.269 -3.548 3.588 1.00 98.56 124 ALA A C 1
ATOM 946 O O . ALA A 1 124 ? -12.097 -2.984 4.309 1.00 98.56 124 ALA A O 1
ATOM 947 N N . LEU A 1 125 ? -11.548 -4.714 2.998 1.00 98.62 125 LEU A N 1
ATOM 948 C CA . LEU A 1 125 ? -12.828 -5.407 3.180 1.00 98.62 125 LEU A CA 1
ATOM 949 C C . LEU A 1 125 ? -13.027 -5.874 4.631 1.00 98.62 125 LEU A C 1
ATOM 951 O O . LEU A 1 125 ? -14.121 -5.728 5.185 1.00 98.62 125 LEU A O 1
ATOM 955 N N . ILE A 1 126 ? -11.971 -6.363 5.291 1.00 98.25 126 ILE A N 1
ATOM 956 C CA . ILE A 1 126 ? -12.026 -6.707 6.721 1.00 98.25 126 ILE A CA 1
ATOM 957 C C . ILE A 1 126 ? -12.296 -5.465 7.578 1.00 98.25 126 ILE A C 1
ATOM 959 O O . ILE A 1 126 ? -13.084 -5.537 8.523 1.00 98.25 126 ILE A O 1
ATOM 963 N N . MET A 1 127 ? -11.697 -4.315 7.259 1.00 98.44 127 MET A N 1
ATOM 964 C CA . MET A 1 127 ? -11.982 -3.062 7.963 1.00 98.44 127 MET A CA 1
ATOM 965 C C . MET A 1 127 ? -13.459 -2.679 7.878 1.00 98.44 127 MET A C 1
ATOM 967 O O . MET A 1 127 ? -14.038 -2.314 8.903 1.00 98.44 127 MET A O 1
ATOM 971 N N . LEU A 1 128 ? -14.092 -2.820 6.706 1.00 98.50 128 LEU A N 1
ATOM 972 C CA . LEU A 1 128 ? -15.536 -2.595 6.550 1.00 98.50 128 LEU A CA 1
ATOM 973 C C . LEU A 1 128 ? -16.356 -3.554 7.420 1.00 98.50 128 LEU A C 1
ATOM 975 O O . LEU A 1 128 ? -17.284 -3.121 8.106 1.00 98.50 128 LEU A O 1
ATOM 979 N N . ALA A 1 129 ? -15.983 -4.836 7.459 1.00 98.25 129 ALA A N 1
ATOM 980 C CA . ALA A 1 129 ? -16.652 -5.823 8.303 1.00 98.25 129 ALA A CA 1
ATOM 981 C C . ALA A 1 129 ? -16.514 -5.493 9.803 1.00 98.25 129 ALA A C 1
ATOM 983 O O . ALA A 1 129 ? -17.485 -5.571 10.561 1.00 98.25 129 ALA A O 1
ATOM 984 N N . ILE A 1 130 ? -15.325 -5.070 10.249 1.00 98.12 130 ILE A N 1
ATOM 985 C CA . ILE A 1 130 ? -15.083 -4.655 11.640 1.00 98.12 130 ILE A CA 1
ATOM 986 C C . ILE A 1 130 ? -15.835 -3.357 11.963 1.00 98.12 130 ILE A C 1
ATOM 988 O O . ILE A 1 130 ? -16.344 -3.214 13.079 1.00 98.12 130 ILE A O 1
ATOM 992 N N . ALA A 1 131 ? -15.973 -2.436 11.006 1.00 97.62 131 ALA A N 1
ATOM 993 C CA . ALA A 1 131 ? -16.656 -1.159 11.200 1.00 97.62 131 ALA A CA 1
ATOM 994 C C . ALA A 1 131 ? -18.135 -1.310 11.600 1.00 97.62 131 ALA A C 1
ATOM 996 O O . ALA A 1 131 ? -18.686 -0.411 12.242 1.00 97.62 131 ALA A O 1
ATOM 997 N N . TRP A 1 132 ? -18.787 -2.440 11.299 1.00 96.62 132 TRP A N 1
ATOM 998 C CA . TRP A 1 132 ? -20.147 -2.708 11.777 1.00 96.62 132 TRP A CA 1
ATOM 999 C C . TRP A 1 132 ? -20.246 -2.804 13.299 1.00 96.62 132 TRP A C 1
ATOM 1001 O O . TRP A 1 132 ? -21.215 -2.304 13.876 1.00 96.62 132 TRP A O 1
ATOM 1011 N N . ARG A 1 133 ? -19.257 -3.421 13.954 1.00 96.50 133 ARG A N 1
ATOM 1012 C CA . ARG A 1 133 ? -19.183 -3.564 15.417 1.00 96.50 133 ARG A CA 1
ATOM 1013 C C . ARG A 1 133 ? -17.727 -3.428 15.884 1.00 96.50 133 ARG A C 1
ATOM 1015 O O . ARG A 1 133 ? -17.092 -4.441 16.202 1.00 96.50 133 ARG A O 1
ATOM 1022 N N . PRO A 1 134 ? -17.187 -2.196 15.922 1.00 96.44 134 PRO A N 1
ATOM 1023 C CA . PRO A 1 134 ? -15.798 -1.975 16.285 1.00 96.44 134 PRO A CA 1
ATOM 1024 C C . PRO A 1 134 ? -15.601 -2.255 17.774 1.00 96.44 134 PRO A C 1
ATOM 1026 O O . PRO A 1 134 ? -16.332 -1.747 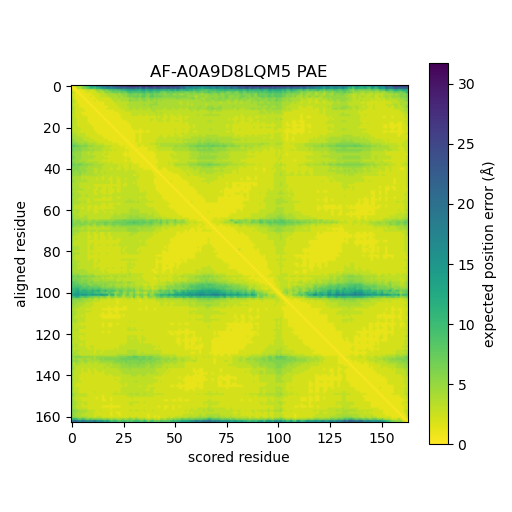18.622 1.00 96.44 134 PRO A O 1
ATOM 1029 N N . THR A 1 135 ? -14.584 -3.046 18.097 1.00 97.31 135 THR A N 1
ATOM 1030 C CA . THR A 1 135 ? -14.101 -3.217 19.472 1.00 97.31 135 THR A CA 1
ATOM 1031 C C . THR A 1 135 ? -12.661 -2.722 19.550 1.00 97.31 135 THR A C 1
ATOM 1033 O O . THR A 1 135 ? -11.955 -2.826 18.540 1.00 97.31 135 THR A O 1
ATOM 1036 N N . PRO A 1 136 ? -12.184 -2.212 20.703 1.00 95.62 136 PRO A N 1
ATOM 1037 C CA . PRO A 1 136 ? -10.812 -1.713 20.826 1.00 95.62 136 PRO A CA 1
ATOM 1038 C C . PRO A 1 136 ? -9.776 -2.735 20.352 1.00 95.62 136 PRO A C 1
ATOM 1040 O O . PRO A 1 136 ? -8.893 -2.414 19.566 1.00 95.62 136 PRO A O 1
ATOM 1043 N N . ARG A 1 137 ? -9.976 -4.006 20.719 1.00 95.00 137 ARG A N 1
ATOM 1044 C CA . ARG A 1 137 ? -9.111 -5.109 20.303 1.00 95.00 137 ARG A CA 1
ATOM 1045 C C . ARG A 1 137 ? -9.096 -5.324 18.788 1.00 95.00 137 ARG A C 1
ATOM 1047 O O . ARG A 1 137 ? -8.029 -5.315 18.194 1.00 95.00 137 ARG A O 1
ATOM 1054 N N . ARG A 1 138 ? -10.263 -5.501 18.148 1.00 96.12 138 ARG A N 1
ATOM 1055 C CA . ARG A 1 138 ? -10.337 -5.751 16.692 1.00 96.12 138 ARG A CA 1
ATOM 1056 C C . ARG A 1 138 ? -9.805 -4.566 15.890 1.00 96.12 138 ARG A C 1
ATOM 1058 O O . ARG A 1 138 ? -9.115 -4.761 14.898 1.00 96.12 138 ARG A O 1
ATOM 1065 N N . THR A 1 139 ? -10.119 -3.357 16.346 1.00 97.25 139 THR A N 1
ATOM 1066 C CA . THR A 1 139 ? -9.714 -2.105 15.697 1.00 97.25 139 THR A CA 1
ATOM 1067 C C . THR A 1 139 ? -8.205 -1.885 15.816 1.00 97.25 139 THR A C 1
ATOM 1069 O O . THR A 1 139 ? -7.568 -1.534 14.832 1.00 97.25 139 THR A O 1
ATOM 1072 N N . GLY A 1 140 ? -7.617 -2.154 16.987 1.00 96.62 140 GLY A N 1
ATOM 1073 C CA . GLY A 1 140 ? -6.167 -2.103 17.177 1.00 96.62 140 GLY A CA 1
ATOM 1074 C C . GLY A 1 140 ? -5.431 -3.135 16.320 1.00 96.62 140 GLY A C 1
ATOM 1075 O O . GLY A 1 140 ? -4.486 -2.783 15.623 1.00 96.62 140 GLY A O 1
ATOM 1076 N N . THR A 1 141 ? -5.907 -4.386 16.295 1.00 96.06 141 THR A N 1
ATOM 1077 C CA . THR A 1 141 ? -5.305 -5.444 15.468 1.00 96.06 141 THR A CA 1
ATOM 1078 C C . THR A 1 141 ? -5.345 -5.105 13.978 1.00 96.06 141 THR A C 1
ATOM 1080 O O . THR A 1 141 ? -4.321 -5.210 13.310 1.00 96.06 141 THR A O 1
ATOM 1083 N N . ILE A 1 142 ? -6.496 -4.677 13.443 1.00 97.25 142 ILE A N 1
ATOM 1084 C CA . ILE A 1 142 ? -6.599 -4.379 12.007 1.00 97.25 142 ILE A CA 1
ATOM 1085 C C . ILE A 1 142 ? -5.794 -3.137 11.613 1.00 97.25 142 ILE A C 1
ATOM 1087 O O . ILE A 1 142 ? -5.224 -3.114 10.529 1.00 97.25 142 ILE A O 1
ATOM 1091 N N . ALA A 1 143 ? -5.688 -2.137 12.496 1.00 97.25 143 ALA A N 1
ATOM 1092 C CA . ALA A 1 143 ? -4.838 -0.972 12.262 1.00 97.25 143 ALA A CA 1
ATOM 1093 C C . ALA A 1 143 ? -3.348 -1.349 12.232 1.00 97.25 143 ALA A C 1
ATOM 1095 O O . ALA A 1 143 ? -2.619 -0.864 11.374 1.00 97.25 143 ALA A O 1
ATOM 1096 N N . ALA A 1 144 ? -2.897 -2.255 13.109 1.00 96.00 144 ALA A N 1
ATOM 1097 C CA . ALA A 1 144 ? -1.521 -2.752 13.084 1.00 96.00 144 ALA A CA 1
ATOM 1098 C C . ALA A 1 144 ? -1.198 -3.505 11.779 1.00 96.00 144 ALA A C 1
ATOM 1100 O O . ALA A 1 144 ? -0.155 -3.260 11.179 1.00 96.00 144 ALA A O 1
ATOM 1101 N N . ILE A 1 145 ? -2.112 -4.366 11.308 1.00 96.44 145 ILE A N 1
ATOM 1102 C CA . ILE A 1 145 ? -1.973 -5.056 10.011 1.00 96.44 145 ILE A CA 1
ATOM 1103 C C . ILE A 1 145 ? -1.929 -4.041 8.864 1.00 96.44 145 ILE A C 1
ATOM 1105 O O . ILE A 1 145 ? -1.080 -4.149 7.984 1.00 96.44 145 ILE A O 1
ATOM 1109 N N . TRP A 1 146 ? -2.811 -3.038 8.883 1.00 98.00 146 TRP A N 1
ATOM 1110 C CA . TRP A 1 146 ? -2.845 -1.995 7.856 1.00 98.00 146 TRP A CA 1
ATOM 1111 C C . TRP A 1 146 ? -1.530 -1.232 7.763 1.00 98.00 146 TRP A C 1
ATOM 1113 O O . TRP A 1 146 ? -0.987 -1.084 6.679 1.00 98.00 146 TRP A O 1
ATOM 1123 N N . HIS A 1 147 ? -0.969 -0.823 8.900 1.00 97.19 147 HIS A N 1
ATOM 1124 C CA . HIS A 1 147 ? 0.315 -0.131 8.918 1.00 97.19 147 HIS A CA 1
ATOM 1125 C C . HIS A 1 147 ? 1.478 -1.013 8.460 1.00 97.19 147 HIS A C 1
ATOM 1127 O O . HIS A 1 147 ? 2.397 -0.506 7.825 1.00 97.19 147 HIS A O 1
ATOM 1133 N N . ALA A 1 148 ? 1.449 -2.321 8.730 1.00 96.25 148 ALA A N 1
ATOM 1134 C CA . ALA A 1 148 ? 2.439 -3.233 8.162 1.00 96.25 148 ALA A CA 1
ATOM 1135 C C . ALA A 1 148 ? 2.360 -3.255 6.624 1.00 96.25 148 ALA A C 1
ATOM 1137 O O . ALA A 1 148 ? 3.390 -3.183 5.957 1.00 96.25 148 ALA A O 1
ATOM 1138 N N . ILE A 1 149 ? 1.147 -3.272 6.062 1.00 96.31 149 ILE A N 1
ATOM 1139 C CA . ILE A 1 149 ? 0.923 -3.194 4.612 1.00 96.31 149 ILE A CA 1
ATOM 1140 C C . ILE A 1 149 ? 1.371 -1.829 4.063 1.00 96.31 149 ILE A C 1
ATOM 1142 O O . ILE A 1 149 ? 2.100 -1.798 3.073 1.00 96.31 149 ILE A O 1
ATOM 1146 N N . ASP A 1 150 ? 1.027 -0.716 4.721 1.00 96.19 150 ASP A N 1
ATOM 1147 C CA . ASP A 1 150 ? 1.479 0.632 4.337 1.00 96.19 150 ASP A CA 1
ATOM 1148 C C . ASP A 1 150 ? 3.017 0.700 4.260 1.00 96.19 150 ASP A C 1
ATOM 1150 O O . ASP A 1 150 ? 3.573 1.235 3.301 1.00 96.19 150 ASP A O 1
ATOM 1154 N N . LEU A 1 151 ? 3.717 0.120 5.244 1.00 96.12 151 LEU A N 1
ATOM 1155 C CA . LEU A 1 151 ? 5.183 0.071 5.272 1.00 96.12 151 LEU A CA 1
ATOM 1156 C C . LEU A 1 151 ? 5.761 -0.719 4.095 1.00 96.12 151 LEU A C 1
ATOM 1158 O O . LEU A 1 151 ? 6.753 -0.285 3.513 1.00 96.12 151 LEU A O 1
ATOM 1162 N N . VAL A 1 152 ? 5.141 -1.839 3.707 1.00 97.31 152 VAL A N 1
ATOM 1163 C CA . VAL A 1 152 ? 5.548 -2.580 2.502 1.00 97.31 152 VAL A CA 1
ATOM 1164 C C . VAL A 1 152 ? 5.436 -1.690 1.265 1.00 97.31 152 VAL A C 1
ATOM 1166 O O . VAL A 1 152 ? 6.371 -1.646 0.468 1.00 97.31 152 VAL A O 1
ATOM 1169 N N . TRP A 1 153 ? 4.344 -0.935 1.111 1.00 97.69 153 TRP A N 1
ATOM 1170 C CA . TRP A 1 153 ? 4.198 -0.027 -0.031 1.00 97.69 153 TRP A CA 1
ATOM 1171 C C . TRP A 1 153 ? 5.252 1.083 -0.043 1.00 97.69 153 TRP A C 1
ATOM 1173 O O . TRP A 1 153 ? 5.807 1.402 -1.094 1.00 97.69 153 TRP A O 1
ATOM 1183 N N . LEU A 1 154 ? 5.576 1.637 1.127 1.00 96.06 154 LEU A N 1
ATOM 1184 C CA . LEU A 1 154 ? 6.633 2.641 1.269 1.00 96.06 154 LEU A CA 1
ATOM 1185 C C . LEU A 1 154 ? 8.025 2.114 0.896 1.00 96.06 154 LEU A C 1
ATOM 1187 O O . LEU A 1 154 ? 8.885 2.920 0.554 1.00 96.06 154 LEU A O 1
ATOM 1191 N N . LEU A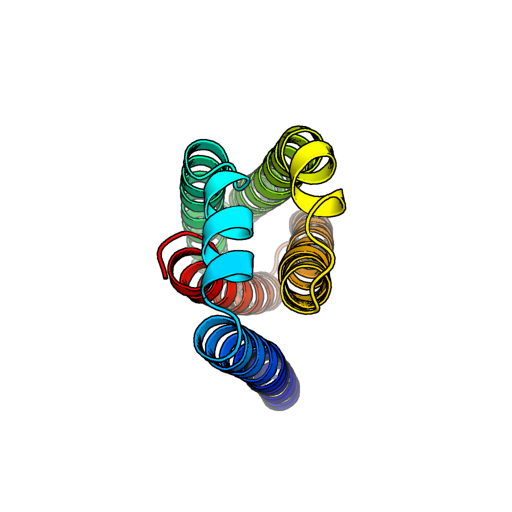 1 155 ? 8.250 0.798 0.939 1.00 95.88 155 LEU A N 1
ATOM 1192 C CA . LEU A 1 155 ? 9.465 0.164 0.416 1.00 95.88 155 LEU A CA 1
ATOM 1193 C C . LEU A 1 155 ? 9.358 -0.125 -1.087 1.00 95.88 155 LEU A C 1
ATOM 1195 O O . LEU A 1 155 ? 10.322 0.091 -1.818 1.00 95.88 155 LEU A O 1
ATOM 1199 N N . ILE A 1 156 ? 8.189 -0.574 -1.553 1.00 97.19 156 ILE A N 1
ATOM 1200 C CA . ILE A 1 156 ? 7.923 -0.845 -2.972 1.00 97.19 156 ILE A CA 1
ATOM 1201 C C . ILE A 1 156 ? 8.127 0.414 -3.815 1.00 97.19 156 ILE A C 1
ATOM 1203 O O . ILE A 1 156 ? 8.817 0.351 -4.828 1.00 97.19 156 ILE A O 1
ATOM 1207 N N . LEU A 1 157 ? 7.546 1.547 -3.406 1.00 96.12 157 LEU A N 1
ATOM 1208 C CA . LEU A 1 157 ? 7.568 2.784 -4.186 1.00 96.12 157 LEU A CA 1
ATOM 1209 C C . LEU A 1 157 ? 8.997 3.204 -4.585 1.00 96.12 157 LEU A C 1
ATOM 1211 O O . LEU A 1 157 ? 9.255 3.287 -5.782 1.00 96.12 157 LEU A O 1
ATOM 1215 N N . PRO A 1 158 ? 9.949 3.443 -3.662 1.00 94.56 158 PRO A N 1
ATOM 1216 C CA . PRO A 1 158 ? 11.288 3.862 -4.052 1.00 94.56 158 PRO A CA 1
ATOM 1217 C C . PRO A 1 158 ? 12.049 2.778 -4.819 1.00 94.56 158 PRO A C 1
ATOM 1219 O O . PRO A 1 158 ? 12.747 3.114 -5.763 1.00 94.56 158 PRO A O 1
ATOM 1222 N N . ILE A 1 159 ? 11.903 1.498 -4.462 1.00 95.44 159 ILE A N 1
ATOM 1223 C CA . ILE A 1 159 ? 12.670 0.413 -5.094 1.00 95.44 159 ILE A CA 1
ATOM 1224 C C . ILE A 1 159 ? 12.214 0.150 -6.534 1.00 95.44 159 ILE A C 1
ATOM 1226 O O . ILE A 1 159 ? 13.045 -0.135 -7.387 1.00 95.44 159 ILE A O 1
ATOM 1230 N N . ILE A 1 160 ? 10.908 0.225 -6.801 1.00 95.12 160 ILE A N 1
ATOM 1231 C CA . ILE A 1 160 ? 10.338 -0.114 -8.111 1.00 95.12 160 ILE A CA 1
ATOM 1232 C C . ILE A 1 160 ? 10.165 1.115 -9.009 1.00 95.12 160 ILE A C 1
ATOM 1234 O O . ILE A 1 160 ? 10.284 0.990 -10.220 1.00 95.12 160 ILE A O 1
ATOM 1238 N N . TYR A 1 161 ? 9.844 2.286 -8.450 1.00 93.06 161 TYR A N 1
ATOM 1239 C CA . TYR A 1 161 ? 9.507 3.468 -9.254 1.00 93.06 161 TYR A CA 1
ATOM 1240 C C . TYR A 1 161 ? 10.622 4.514 -9.345 1.00 93.06 161 TYR A C 1
ATOM 1242 O O . TYR A 1 161 ? 10.580 5.347 -10.248 1.00 93.06 161 TYR A O 1
ATOM 1250 N N . LEU A 1 162 ? 11.568 4.531 -8.400 1.00 86.62 162 LEU A N 1
ATOM 1251 C CA . LEU A 1 162 ? 12.614 5.563 -8.309 1.00 86.62 162 LEU A CA 1
ATOM 1252 C C . LEU A 1 162 ? 14.045 4.997 -8.326 1.00 86.62 162 LEU A C 1
ATOM 1254 O O . LEU A 1 162 ? 14.987 5.790 -8.331 1.00 86.62 162 LEU A O 1
ATOM 1258 N N . GLY A 1 163 ? 14.185 3.670 -8.251 1.00 68.69 163 GLY A N 1
ATOM 1259 C CA . GLY A 1 163 ? 15.446 2.944 -8.065 1.00 68.69 163 GLY A CA 1
ATOM 1260 C C . GLY A 1 163 ? 16.281 2.774 -9.321 1.00 68.69 163 GLY A C 1
ATOM 1261 O O . GLY A 1 163 ? 15.803 3.108 -10.426 1.00 68.69 163 GLY A O 1
#

Sequence (163 aa):
MELLLWILIWSEFAVFGAFLVAFLILGLIDPPALAKLHGALDLPLAGAATAILLTSGFFAARAAFGRRPRWNLVAAALGGLGFVALKLVAYSHEIPAITAVESRLVELYFLITGFHLAHVLFVALIMLAIAWRPTPRRTGTIAAIWHAIDLVWLLILPIIYLG